Protein AF-A0A2N1S3N4-F1 (afdb_monomer)

Structure (mmCIF, N/CA/C/O backbone):
data_AF-A0A2N1S3N4-F1
#
_entry.id   AF-A0A2N1S3N4-F1
#
loop_
_atom_site.group_PDB
_atom_site.id
_atom_site.type_symbol
_atom_site.label_atom_id
_atom_site.label_alt_id
_atom_site.label_comp_id
_atom_site.label_asym_id
_atom_site.label_entity_id
_atom_site.label_seq_id
_atom_site.pdbx_PDB_ins_code
_atom_site.Cartn_x
_atom_site.Cartn_y
_atom_site.Cartn_z
_atom_site.occupancy
_atom_site.B_iso_or_equiv
_atom_site.auth_seq_id
_atom_site.auth_comp_id
_atom_site.auth_asym_id
_atom_site.auth_atom_id
_atom_site.pdbx_PDB_model_num
ATOM 1 N N . MET A 1 1 ? -20.424 -25.661 24.553 1.00 35.41 1 MET A N 1
ATOM 2 C CA . MET A 1 1 ? -19.444 -26.319 25.439 1.00 35.41 1 MET A CA 1
ATOM 3 C C . MET A 1 1 ? -19.364 -25.475 26.690 1.00 35.41 1 MET A C 1
ATOM 5 O O . MET A 1 1 ? -18.919 -24.340 26.590 1.00 35.41 1 MET A O 1
ATOM 9 N N . ASP A 1 2 ? -19.864 -25.986 27.811 1.00 43.75 2 ASP A 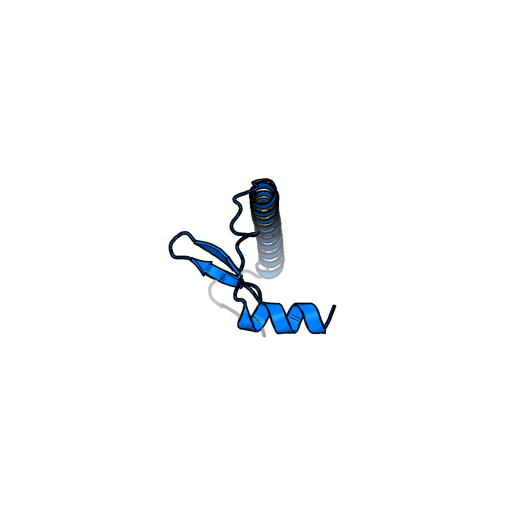N 1
ATOM 10 C CA . ASP A 1 2 ? -19.827 -25.281 29.093 1.00 43.75 2 ASP A CA 1
ATOM 11 C C . ASP A 1 2 ? -18.552 -25.647 29.846 1.00 43.75 2 ASP A C 1
ATOM 13 O O . ASP A 1 2 ? -18.265 -26.821 30.078 1.00 43.75 2 ASP A O 1
ATOM 17 N N . VAL A 1 3 ? -17.774 -24.630 30.207 1.00 53.66 3 VAL A N 1
ATOM 18 C CA . VAL A 1 3 ? -16.582 -24.781 31.040 1.00 53.66 3 VAL A CA 1
ATOM 19 C C . VAL A 1 3 ? -16.970 -24.396 32.462 1.00 53.66 3 VAL A C 1
ATOM 21 O O . VAL A 1 3 ? -17.262 -23.234 32.742 1.00 53.66 3 VAL A O 1
ATOM 24 N N . PHE A 1 4 ? -16.999 -25.385 33.355 1.00 50.88 4 PHE A N 1
ATOM 25 C CA . PHE A 1 4 ? -17.432 -25.221 34.740 1.00 50.88 4 PHE A CA 1
ATOM 26 C C . PHE A 1 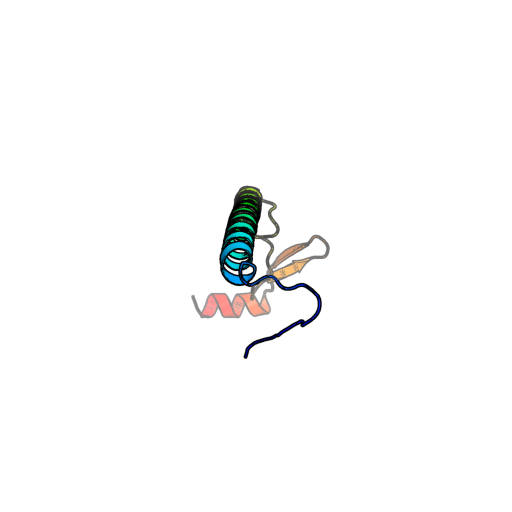4 ? -16.227 -25.332 35.680 1.00 50.88 4 PHE A C 1
ATOM 28 O O . PHE A 1 4 ? -15.661 -26.410 35.849 1.00 50.88 4 PHE A O 1
ATOM 35 N N . PHE A 1 5 ? -15.831 -24.223 36.306 1.00 52.03 5 PHE A N 1
ATOM 36 C CA . PHE A 1 5 ? -14.832 -24.223 37.377 1.00 52.03 5 PHE A CA 1
ATOM 37 C C . PHE A 1 5 ? -15.550 -24.175 38.726 1.00 52.03 5 PHE A C 1
ATOM 39 O O . PHE A 1 5 ? -16.145 -23.173 39.113 1.00 52.03 5 PHE A O 1
ATOM 46 N N . PHE A 1 6 ? -15.518 -25.307 39.425 1.00 44.53 6 PHE A N 1
ATOM 47 C CA . PHE A 1 6 ? -16.345 -25.598 40.598 1.00 44.53 6 PHE A CA 1
ATOM 48 C C . PHE A 1 6 ? -16.010 -24.756 41.847 1.00 44.53 6 PHE A C 1
ATOM 50 O O . PHE A 1 6 ? -16.837 -24.641 42.747 1.00 44.53 6 PHE A O 1
ATOM 57 N N . ASN A 1 7 ? -14.824 -24.141 41.912 1.00 54.00 7 ASN A N 1
ATOM 58 C CA . ASN A 1 7 ? -14.329 -23.520 43.146 1.00 54.00 7 ASN A CA 1
ATOM 59 C C . ASN A 1 7 ? -14.842 -22.099 43.433 1.00 54.00 7 ASN A C 1
ATOM 61 O O . ASN A 1 7 ? -14.771 -21.678 44.582 1.00 54.00 7 ASN A O 1
ATOM 65 N N . GLU A 1 8 ? -15.381 -21.362 42.455 1.00 50.06 8 GLU A N 1
ATOM 66 C CA . GLU A 1 8 ? -15.638 -19.921 42.650 1.00 50.06 8 GLU A CA 1
ATOM 67 C C . GLU A 1 8 ? -17.114 -19.518 42.801 1.00 50.06 8 GLU A C 1
ATOM 69 O O . GLU A 1 8 ? -17.368 -18.367 43.117 1.00 50.06 8 GLU A O 1
ATOM 74 N N . ARG A 1 9 ? -18.102 -20.421 42.657 1.00 45.69 9 ARG A N 1
ATOM 75 C CA . ARG A 1 9 ? -19.555 -20.127 42.828 1.00 45.69 9 ARG A CA 1
ATOM 76 C C . ARG A 1 9 ? -20.019 -18.766 42.254 1.00 45.69 9 ARG A C 1
ATOM 78 O O . ARG A 1 9 ? -20.694 -18.003 42.945 1.00 45.69 9 ARG A O 1
ATOM 85 N N . ILE A 1 10 ? -19.740 -18.446 40.989 1.00 49.28 10 ILE A N 1
ATOM 86 C CA . ILE A 1 10 ? -20.310 -17.231 40.378 1.00 49.28 10 ILE A CA 1
ATOM 87 C C . ILE A 1 10 ? -21.140 -17.586 39.142 1.00 49.28 10 ILE A C 1
ATOM 89 O O . ILE A 1 10 ? -20.623 -17.821 38.054 1.00 49.28 10 ILE A O 1
ATOM 93 N N . HIS A 1 11 ? -22.462 -17.543 39.313 1.00 48.97 11 HIS A N 1
ATOM 94 C CA . HIS A 1 11 ? -23.450 -17.572 38.227 1.00 48.97 11 HIS A CA 1
ATOM 95 C C . HIS A 1 11 ? -23.684 -16.186 37.572 1.00 48.97 11 HIS A C 1
ATOM 97 O O . HIS A 1 11 ? -24.509 -16.068 36.676 1.00 48.97 11 HIS A O 1
ATOM 103 N N . LEU A 1 12 ? -22.937 -15.144 37.970 1.00 47.22 12 LEU A N 1
ATOM 104 C CA . LEU A 1 12 ? -22.930 -13.789 37.371 1.00 47.22 12 LEU A CA 1
ATOM 105 C C . LEU A 1 12 ? -21.825 -13.581 36.316 1.00 47.22 12 LEU A C 1
ATOM 107 O O . LEU A 1 12 ? -21.645 -12.491 35.778 1.00 47.22 12 LEU A O 1
ATOM 111 N N . LEU A 1 13 ? -21.044 -14.622 36.042 1.00 55.88 13 LEU A N 1
ATOM 112 C CA . LEU A 1 13 ? -19.795 -14.501 35.307 1.00 55.88 13 LEU A CA 1
ATOM 113 C C . LEU A 1 13 ? -19.985 -14.448 33.774 1.00 55.88 13 LEU A C 1
ATOM 115 O O . LEU A 1 13 ? -19.094 -13.946 33.107 1.00 55.88 13 LEU A O 1
ATOM 119 N N . SER A 1 14 ? -21.080 -14.921 33.163 1.00 57.88 14 SER A N 1
ATOM 120 C CA . SER A 1 14 ? -21.211 -14.889 31.686 1.00 57.88 14 SER A CA 1
ATOM 121 C C . SER A 1 14 ? -21.491 -13.485 31.146 1.00 57.88 14 SER A C 1
ATOM 123 O O . SER A 1 14 ? -20.676 -12.957 30.399 1.00 57.88 14 SER A O 1
ATOM 125 N N . GLN A 1 15 ? -22.574 -12.840 31.587 1.00 63.34 15 GLN A N 1
ATOM 126 C CA . GLN A 1 15 ? -23.031 -11.568 31.020 1.00 63.34 15 GLN A CA 1
ATOM 127 C C . GLN A 1 15 ? -22.039 -10.416 31.2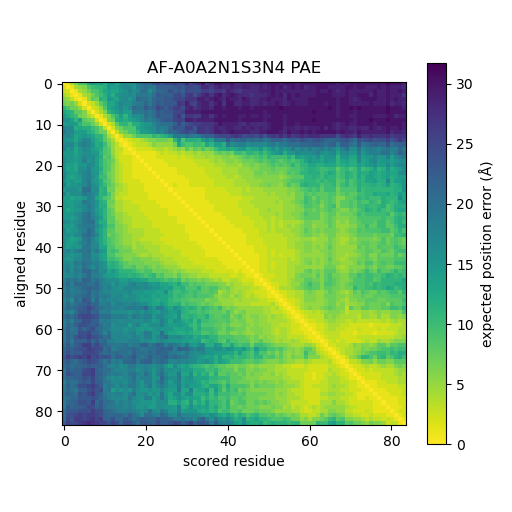54 1.00 63.34 15 GLN A C 1
ATOM 129 O O . GLN A 1 15 ? -21.783 -9.622 30.352 1.00 63.34 15 GLN A O 1
ATOM 134 N N . ALA A 1 16 ? -21.424 -10.344 32.440 1.00 71.06 16 ALA A N 1
ATOM 135 C CA . ALA A 1 16 ? -20.395 -9.344 32.724 1.00 71.06 16 ALA A CA 1
ATOM 136 C C . ALA A 1 16 ? -19.104 -9.594 31.918 1.00 71.06 16 ALA A C 1
ATOM 138 O O . ALA A 1 16 ? -18.491 -8.639 31.446 1.00 71.06 16 ALA A O 1
ATOM 139 N N . ARG A 1 17 ? -18.702 -10.859 31.702 1.00 65.88 17 ARG A N 1
ATOM 140 C CA . ARG A 1 17 ? -17.542 -11.188 30.850 1.00 65.88 17 ARG A CA 1
ATOM 141 C C . ARG A 1 17 ? -17.819 -10.937 29.374 1.00 65.88 17 ARG A C 1
ATOM 143 O O . ARG A 1 17 ? -16.931 -10.452 28.687 1.00 65.88 17 ARG A O 1
ATOM 150 N N . GLU A 1 18 ? -19.021 -11.230 28.892 1.00 77.00 18 GLU A N 1
ATOM 151 C CA . GLU A 1 18 ? -19.441 -10.926 27.521 1.00 77.00 18 GLU A CA 1
ATOM 152 C C . GLU A 1 18 ? -19.452 -9.418 27.271 1.00 77.00 18 GLU A C 1
ATOM 154 O O . GLU A 1 18 ? -18.920 -8.962 26.260 1.00 77.00 18 GLU A O 1
ATOM 159 N N . LEU A 1 19 ? -19.972 -8.631 28.218 1.00 84.06 19 LEU A N 1
ATOM 160 C CA . LEU A 1 19 ? -19.935 -7.172 28.149 1.00 84.06 19 LEU A CA 1
ATOM 161 C C . LEU A 1 19 ? -18.495 -6.641 28.145 1.00 84.06 19 LEU A C 1
ATOM 163 O O . LEU A 1 19 ? -18.158 -5.806 27.309 1.00 84.06 19 LEU A O 1
ATOM 167 N N . LEU A 1 20 ? -17.633 -7.143 29.036 1.00 87.00 20 LEU A N 1
ATOM 168 C CA . LEU A 1 20 ? -16.216 -6.763 29.079 1.00 87.00 20 LEU A CA 1
ATOM 169 C C . LEU A 1 20 ? -15.473 -7.160 27.800 1.00 87.00 20 LEU A C 1
ATOM 171 O O . LEU A 1 20 ? -14.697 -6.365 27.279 1.00 87.00 20 LEU A O 1
ATOM 175 N N . LEU A 1 21 ? -15.724 -8.356 27.266 1.00 86.06 21 LEU A N 1
ATOM 176 C CA . LEU A 1 21 ? -15.140 -8.817 26.008 1.00 86.06 21 LEU A CA 1
ATOM 177 C C . LEU A 1 21 ? -15.605 -7.950 24.837 1.00 86.06 21 LEU A C 1
ATOM 179 O O . LEU A 1 21 ? -14.790 -7.570 24.005 1.00 86.06 21 LEU A O 1
ATOM 183 N N . THR A 1 22 ? -16.889 -7.597 24.799 1.00 88.00 22 THR A N 1
ATOM 184 C CA . THR A 1 22 ? -17.460 -6.709 23.777 1.00 88.00 22 THR A CA 1
ATOM 185 C C . THR A 1 22 ? -16.850 -5.312 23.863 1.00 88.00 22 THR A C 1
ATOM 187 O O . THR A 1 22 ? -16.472 -4.745 22.842 1.00 88.00 22 THR A O 1
ATOM 190 N N . LEU A 1 23 ? -16.685 -4.771 25.075 1.00 92.31 23 LEU A N 1
ATOM 191 C CA . LEU A 1 23 ? -16.014 -3.491 25.293 1.00 92.31 23 LEU A CA 1
ATOM 192 C C . LEU A 1 23 ? -14.553 -3.544 24.831 1.00 92.31 23 LEU A C 1
ATOM 194 O O . LEU A 1 23 ? -14.112 -2.671 24.087 1.00 92.31 23 LEU A O 1
ATOM 198 N N . HIS A 1 24 ? -13.813 -4.582 25.224 1.00 93.75 24 HIS A N 1
ATOM 199 C CA . HIS A 1 24 ? -12.429 -4.774 24.795 1.00 93.75 24 HIS A CA 1
ATOM 200 C C . HIS A 1 24 ? -12.310 -4.941 23.281 1.00 93.75 24 HIS A C 1
ATOM 202 O O . HIS A 1 24 ? -11.413 -4.352 22.684 1.00 93.75 24 HIS A O 1
ATOM 208 N N . ALA A 1 25 ? -13.220 -5.687 22.654 1.00 94.31 25 ALA A N 1
ATOM 209 C CA . ALA A 1 25 ? -13.282 -5.821 21.206 1.00 94.31 25 ALA A CA 1
ATOM 210 C C . ALA A 1 25 ? -13.558 -4.469 20.535 1.00 94.31 25 ALA A C 1
ATOM 212 O O . ALA A 1 25 ? -12.898 -4.143 19.555 1.00 94.31 25 ALA A O 1
ATOM 213 N N . GLY A 1 26 ? -14.458 -3.651 21.091 1.00 96.25 26 GLY A N 1
ATOM 214 C CA . GLY A 1 26 ? -14.726 -2.296 20.605 1.00 96.25 26 GLY A CA 1
ATOM 215 C C . GLY A 1 26 ? -13.505 -1.376 20.692 1.00 96.25 26 GLY A C 1
ATOM 216 O O . GLY A 1 26 ? -13.189 -0.689 19.724 1.00 96.25 26 GLY A O 1
ATOM 217 N N . ILE A 1 27 ? -12.770 -1.407 21.809 1.00 96.62 27 ILE A N 1
ATOM 218 C CA . ILE A 1 27 ? -11.521 -0.641 21.970 1.00 96.62 27 ILE A CA 1
ATOM 219 C C . ILE A 1 27 ? -10.463 -1.127 20.974 1.00 96.62 27 ILE A C 1
ATOM 221 O O . ILE A 1 27 ? -9.875 -0.322 20.256 1.00 96.62 27 ILE A O 1
ATOM 225 N N . ALA A 1 28 ? -10.249 -2.442 20.886 1.00 95.00 28 ALA A N 1
ATOM 226 C CA . ALA A 1 28 ? -9.285 -3.027 19.959 1.00 95.00 28 ALA A CA 1
ATOM 227 C C . ALA A 1 28 ? -9.634 -2.719 18.492 1.00 95.00 28 ALA A C 1
ATOM 229 O O . ALA A 1 28 ? -8.737 -2.461 17.688 1.00 95.00 28 ALA A O 1
ATOM 230 N N . GLN A 1 29 ? -10.924 -2.695 18.148 1.00 96.00 29 GLN A N 1
ATOM 231 C CA . GLN A 1 29 ? -11.410 -2.314 16.826 1.00 96.00 29 GLN A CA 1
ATOM 232 C C . GLN A 1 29 ? -11.120 -0.839 16.531 1.00 96.00 29 GLN A C 1
ATOM 234 O O . GLN A 1 29 ? -10.521 -0.544 15.498 1.00 96.00 29 GLN A O 1
ATOM 239 N N . ALA A 1 30 ? -11.450 0.070 17.453 1.00 97.50 30 ALA A N 1
ATOM 240 C CA . ALA A 1 30 ? -11.163 1.496 17.299 1.00 97.50 30 ALA A CA 1
ATOM 241 C C . ALA A 1 30 ? -9.653 1.767 17.165 1.00 97.50 30 ALA A C 1
ATOM 243 O O . ALA A 1 30 ? -9.219 2.567 16.337 1.00 97.50 30 ALA A O 1
ATOM 244 N N . GLU A 1 31 ? -8.815 1.065 17.933 1.00 96.94 31 GLU A N 1
ATOM 245 C CA . GLU A 1 31 ? -7.361 1.145 17.777 1.00 96.94 31 GLU A CA 1
ATOM 246 C C . GLU A 1 31 ? -6.877 0.613 16.425 1.00 96.94 31 GLU A C 1
ATOM 248 O O . GLU A 1 31 ? -5.962 1.188 15.831 1.00 96.94 31 GLU A O 1
ATOM 253 N N . SER A 1 32 ? -7.453 -0.489 15.944 1.00 97.00 32 SER A N 1
ATOM 254 C CA . SER A 1 32 ? -7.131 -1.070 14.637 1.00 97.00 32 SER A CA 1
ATOM 255 C C . SER A 1 32 ? -7.478 -0.105 13.500 1.00 97.00 32 SER A C 1
ATOM 257 O O . SER A 1 32 ? -6.660 0.128 12.606 1.00 97.00 32 SER A O 1
ATOM 259 N N . GLU A 1 33 ? -8.648 0.529 13.575 1.00 97.75 33 GLU A N 1
ATOM 260 C CA . GLU A 1 33 ? -9.102 1.544 12.622 1.00 97.75 33 GLU A CA 1
ATOM 261 C C . GLU A 1 33 ? -8.177 2.762 12.625 1.00 97.75 33 GLU A C 1
ATOM 263 O O . GLU A 1 33 ? -7.645 3.118 11.571 1.00 97.75 33 GLU A O 1
ATOM 268 N N . ASN A 1 34 ? -7.863 3.311 13.802 1.00 97.50 34 ASN A N 1
ATOM 269 C CA . ASN A 1 34 ? -6.915 4.419 13.945 1.00 97.50 34 ASN A CA 1
ATOM 270 C C . ASN A 1 34 ? -5.527 4.079 13.370 1.00 97.50 34 ASN A C 1
ATOM 272 O O . ASN A 1 34 ? -4.922 4.883 12.657 1.00 97.50 34 ASN A O 1
ATOM 276 N N . LYS A 1 35 ? -5.008 2.870 13.631 1.00 96.88 35 LYS A N 1
ATOM 277 C CA . LYS A 1 35 ? -3.729 2.400 13.062 1.00 96.88 35 LYS A CA 1
ATOM 278 C C . LYS A 1 35 ? -3.800 2.319 11.538 1.00 96.88 35 LYS A C 1
ATOM 280 O O . LYS A 1 35 ? -2.902 2.814 10.856 1.00 96.88 35 LYS A O 1
ATOM 285 N N . SER A 1 36 ? -4.866 1.731 10.997 1.00 96.69 36 SER A N 1
ATOM 286 C CA . SER A 1 36 ? -5.082 1.633 9.551 1.00 96.69 36 SER A CA 1
ATOM 287 C C . SER A 1 36 ? -5.155 3.014 8.902 1.00 96.69 36 SER A C 1
ATOM 289 O O . SER A 1 36 ? -4.574 3.226 7.836 1.00 96.69 36 SER A O 1
ATOM 291 N N . GLU A 1 37 ? -5.885 3.954 9.500 1.00 97.44 37 GLU A N 1
ATOM 292 C CA . GLU A 1 37 ? -5.961 5.322 8.998 1.00 97.44 37 GLU A CA 1
ATOM 293 C C . GLU A 1 37 ? -4.577 5.954 8.953 1.00 97.44 37 GLU A C 1
ATOM 295 O O . GLU A 1 37 ? -4.163 6.404 7.884 1.00 97.44 37 GLU A O 1
ATOM 300 N N . ASN A 1 38 ? -3.823 5.905 10.050 1.00 96.75 38 ASN A N 1
ATOM 301 C CA . ASN A 1 38 ? -2.475 6.465 10.110 1.00 96.75 38 ASN A CA 1
ATOM 302 C C . ASN A 1 38 ? -1.541 5.879 9.039 1.00 96.75 38 ASN A C 1
ATOM 304 O O . ASN A 1 38 ? -0.819 6.632 8.384 1.00 96.75 38 ASN A O 1
ATOM 308 N N . ILE A 1 39 ? -1.597 4.567 8.785 1.00 94.88 39 ILE A N 1
ATOM 309 C CA . ILE A 1 39 ? -0.826 3.928 7.704 1.00 94.88 39 ILE A CA 1
ATOM 310 C C . ILE A 1 39 ? -1.249 4.473 6.333 1.00 94.88 39 ILE A C 1
ATOM 312 O O . ILE A 1 39 ? -0.397 4.845 5.526 1.00 94.88 39 ILE A O 1
ATOM 316 N N . LYS A 1 40 ? -2.559 4.569 6.064 1.00 95.31 40 LYS A N 1
ATOM 317 C CA . LYS A 1 40 ? -3.081 5.123 4.800 1.00 95.31 40 LYS A CA 1
ATOM 318 C C . LYS A 1 40 ? -2.668 6.582 4.614 1.00 95.31 40 LYS A C 1
ATOM 320 O O . LYS A 1 40 ? -2.305 6.977 3.508 1.00 95.31 40 LYS A O 1
ATOM 325 N N . TRP A 1 41 ? -2.71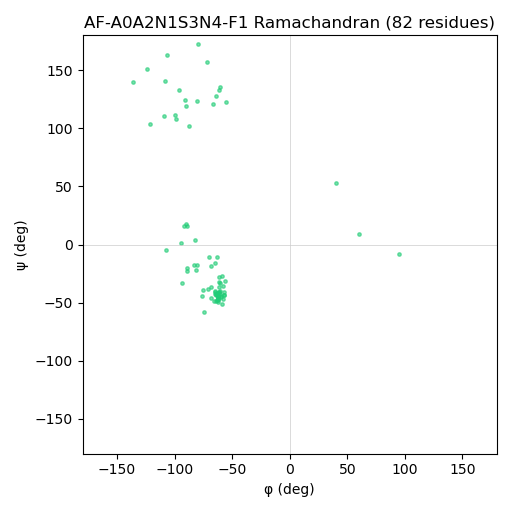1 7.384 5.675 1.00 95.19 41 TRP A N 1
ATOM 326 C CA . TRP A 1 41 ? -2.237 8.768 5.670 1.00 95.19 41 TRP A CA 1
ATOM 327 C C . TRP A 1 41 ? -0.737 8.853 5.380 1.00 95.19 41 TRP A C 1
ATOM 329 O O . TRP A 1 41 ? -0.342 9.646 4.527 1.00 95.19 41 TRP A O 1
ATOM 339 N N . GLY A 1 42 ? 0.079 8.007 6.012 1.00 93.50 42 GLY A N 1
ATOM 340 C CA . GLY A 1 42 ? 1.516 7.917 5.750 1.00 93.50 42 GLY A CA 1
ATOM 341 C C . GLY A 1 42 ? 1.829 7.547 4.300 1.00 93.50 42 GLY A C 1
ATOM 342 O O . GLY A 1 42 ? 2.642 8.213 3.664 1.00 93.50 42 GLY A O 1
ATOM 343 N N . LEU A 1 43 ? 1.124 6.556 3.743 1.00 89.88 43 LEU A N 1
ATOM 344 C CA . LEU A 1 43 ? 1.276 6.166 2.340 1.00 89.88 43 LEU A CA 1
ATOM 345 C C . LEU A 1 43 ? 0.884 7.304 1.392 1.00 89.88 43 LEU A C 1
ATOM 347 O O . LEU A 1 43 ? 1.659 7.635 0.502 1.00 89.88 43 LEU A O 1
ATOM 351 N N . ARG A 1 44 ? -0.274 7.946 1.613 1.00 90.88 44 ARG A N 1
ATOM 352 C CA . ARG A 1 44 ? -0.713 9.102 0.809 1.00 90.88 44 ARG A CA 1
ATOM 353 C C . ARG A 1 44 ? 0.306 10.234 0.843 1.00 90.88 44 ARG A C 1
ATOM 355 O O . ARG A 1 44 ? 0.606 10.814 -0.195 1.00 90.88 44 ARG A O 1
ATOM 362 N N . ARG A 1 45 ? 0.846 10.535 2.024 1.00 91.56 45 ARG A N 1
ATOM 363 C CA . ARG A 1 45 ? 1.875 11.562 2.183 1.00 91.56 45 ARG A CA 1
ATOM 364 C C . ARG A 1 45 ? 3.160 11.179 1.458 1.00 91.56 45 ARG A C 1
ATOM 366 O O . ARG A 1 45 ? 3.726 12.026 0.785 1.00 91.56 45 ARG A O 1
ATOM 373 N N . SER A 1 46 ? 3.584 9.918 1.549 1.00 88.19 46 SER A N 1
ATOM 374 C CA . SER A 1 46 ? 4.748 9.433 0.808 1.00 88.19 46 SER A CA 1
ATOM 375 C C . SER A 1 46 ? 4.541 9.573 -0.697 1.00 88.19 46 SER A C 1
ATOM 377 O O . SER A 1 46 ? 5.436 10.058 -1.362 1.00 88.19 46 SER A O 1
ATOM 379 N N . THR A 1 47 ? 3.362 9.256 -1.238 1.00 87.38 47 THR A N 1
ATOM 380 C CA . THR A 1 47 ? 3.087 9.397 -2.682 1.00 87.38 47 THR A CA 1
ATOM 381 C C . THR A 1 47 ? 2.987 10.843 -3.181 1.00 87.38 47 THR A C 1
ATOM 383 O O . THR A 1 47 ? 2.918 11.054 -4.386 1.00 87.38 47 THR A O 1
ATOM 386 N N . MET A 1 48 ? 2.929 11.838 -2.288 1.00 88.88 48 MET A N 1
ATOM 387 C CA . MET A 1 48 ? 3.009 13.255 -2.677 1.00 88.88 48 MET A CA 1
ATOM 388 C C . MET A 1 48 ? 4.454 13.704 -2.925 1.00 88.88 48 MET A C 1
ATOM 390 O O . MET A 1 48 ? 4.659 14.742 -3.548 1.00 88.88 48 MET A O 1
ATOM 394 N N . ASP A 1 49 ? 5.432 12.946 -2.427 1.00 86.12 49 ASP A N 1
ATOM 395 C CA . ASP A 1 49 ? 6.849 13.170 -2.685 1.00 86.12 49 ASP A CA 1
ATOM 396 C C . ASP A 1 49 ? 7.219 12.593 -4.068 1.00 86.12 49 ASP A C 1
ATOM 398 O O . ASP A 1 49 ? 6.963 11.405 -4.305 1.00 86.12 49 ASP A O 1
ATOM 402 N N . PRO A 1 50 ? 7.786 13.387 -4.996 1.00 78.44 50 PRO A N 1
ATOM 403 C CA . PRO A 1 50 ? 8.258 12.893 -6.290 1.00 78.44 50 PRO A CA 1
ATOM 404 C C . PRO A 1 50 ? 9.280 11.757 -6.177 1.00 78.44 50 PRO A C 1
ATOM 406 O O . PRO A 1 50 ? 9.273 10.859 -7.018 1.00 78.44 50 PRO A O 1
ATOM 409 N N . ASP A 1 51 ? 10.087 11.751 -5.113 1.00 80.38 51 ASP A N 1
ATOM 410 C CA . ASP A 1 51 ? 11.127 10.743 -4.871 1.00 80.38 51 ASP A CA 1
ATOM 411 C C . ASP A 1 51 ? 10.594 9.533 -4.081 1.00 80.38 51 ASP A C 1
ATOM 413 O O . ASP A 1 51 ? 11.346 8.724 -3.532 1.00 80.38 51 ASP A O 1
ATOM 417 N N . SER A 1 52 ? 9.267 9.378 -3.999 1.00 83.12 52 SER A N 1
ATOM 418 C CA . SER A 1 52 ? 8.653 8.251 -3.306 1.00 83.12 52 SER A CA 1
ATOM 419 C C . SER A 1 52 ? 9.064 6.911 -3.925 1.00 83.12 52 SER A C 1
ATOM 421 O O . SER A 1 52 ? 8.903 6.714 -5.136 1.00 83.12 52 SER A O 1
ATOM 423 N N . PRO A 1 53 ? 9.408 5.900 -3.104 1.00 76.75 53 PRO A N 1
ATOM 424 C CA . PRO A 1 53 ? 9.664 4.546 -3.593 1.00 76.75 53 PRO A CA 1
ATOM 425 C C . PRO A 1 53 ? 8.426 3.892 -4.234 1.00 76.75 53 PRO A C 1
ATOM 427 O O . PRO A 1 53 ? 8.513 2.837 -4.862 1.00 76.75 53 PRO A O 1
ATOM 430 N N . ALA A 1 54 ? 7.239 4.494 -4.085 1.00 80.56 54 ALA A N 1
ATOM 431 C CA . ALA A 1 54 ? 6.052 4.090 -4.827 1.00 80.56 54 ALA A CA 1
ATOM 432 C C . ALA A 1 54 ? 6.226 4.256 -6.348 1.00 80.56 54 ALA A C 1
ATOM 434 O O . ALA A 1 54 ? 5.676 3.446 -7.098 1.00 80.56 54 ALA A O 1
ATOM 435 N N . PHE A 1 55 ? 6.995 5.257 -6.790 1.00 79.50 55 PHE A N 1
ATOM 436 C CA . PHE A 1 55 ? 7.240 5.553 -8.203 1.00 79.50 55 PHE A CA 1
ATOM 437 C C . PHE A 1 55 ? 8.456 4.813 -8.775 1.00 79.50 55 PHE A C 1
ATOM 439 O O . PHE A 1 55 ? 8.483 4.558 -9.974 1.00 79.50 55 PHE A O 1
ATOM 446 N N . SER A 1 56 ? 9.407 4.377 -7.941 1.00 79.12 56 SER A N 1
ATOM 447 C CA . SER A 1 56 ? 10.575 3.579 -8.359 1.00 79.12 56 SER A CA 1
ATOM 448 C C . SER A 1 56 ? 10.345 2.058 -8.316 1.00 79.12 56 SER A C 1
ATOM 450 O O . SER A 1 56 ? 11.278 1.248 -8.328 1.00 79.12 56 SER A O 1
ATOM 452 N N . ARG A 1 57 ? 9.081 1.614 -8.277 1.00 81.50 57 ARG A N 1
ATOM 453 C CA . ARG A 1 57 ? 8.747 0.184 -8.320 1.00 81.50 57 ARG A CA 1
ATOM 454 C C . ARG A 1 57 ? 9.174 -0.425 -9.653 1.00 81.50 57 ARG A C 1
ATOM 456 O O . ARG A 1 57 ? 8.762 0.044 -10.708 1.00 81.50 57 ARG A O 1
ATOM 463 N N . ARG A 1 58 ? 9.931 -1.527 -9.596 1.00 81.06 58 ARG A N 1
ATOM 464 C CA . ARG A 1 58 ? 10.371 -2.265 -10.789 1.00 81.06 58 ARG A CA 1
ATOM 465 C C . ARG A 1 58 ? 9.166 -2.674 -11.643 1.00 81.06 58 ARG A C 1
ATOM 467 O O . ARG A 1 58 ? 8.285 -3.390 -11.165 1.00 81.06 58 ARG A O 1
ATOM 474 N N . CYS A 1 59 ? 9.157 -2.247 -12.898 1.00 84.69 59 CYS A N 1
ATOM 475 C CA . CYS A 1 59 ? 8.146 -2.578 -13.897 1.00 84.69 59 CYS A CA 1
ATOM 476 C C . CYS A 1 59 ? 8.810 -3.212 -15.127 1.00 84.69 59 CYS A C 1
ATOM 478 O O . CYS A 1 59 ? 9.972 -2.952 -15.413 1.00 84.69 59 CYS A O 1
ATOM 480 N N . TYR A 1 60 ? 8.087 -4.076 -15.843 1.00 86.19 60 TYR A N 1
ATOM 481 C CA . TYR A 1 60 ? 8.619 -4.730 -17.044 1.00 86.19 60 TYR A CA 1
ATOM 482 C C . TYR A 1 60 ? 8.982 -3.689 -18.109 1.00 86.19 60 TYR A C 1
ATOM 484 O O . TYR A 1 60 ? 8.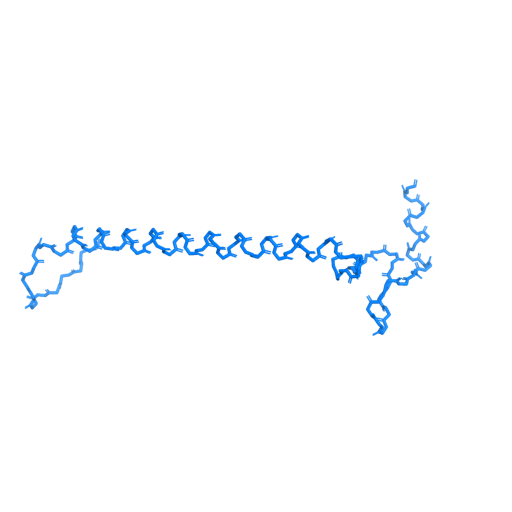186 -2.785 -18.371 1.00 86.19 60 TYR A O 1
ATOM 492 N N . GLY A 1 61 ? 10.167 -3.798 -18.713 1.00 86.88 61 GLY A N 1
ATOM 493 C CA . GLY A 1 61 ? 10.727 -2.723 -19.539 1.00 86.88 61 GLY A CA 1
ATOM 494 C C . GLY A 1 61 ? 11.686 -1.795 -18.792 1.00 86.88 61 GLY A C 1
ATOM 495 O O . GLY A 1 61 ? 12.353 -0.991 -19.444 1.00 86.88 61 GLY A O 1
ATOM 496 N N . TYR A 1 62 ? 11.799 -1.923 -17.466 1.00 88.50 62 TYR A N 1
ATOM 497 C CA . TYR A 1 62 ? 12.709 -1.150 -16.623 1.00 88.50 62 TYR A CA 1
ATOM 498 C C . TYR A 1 62 ? 13.427 -2.036 -15.590 1.00 88.50 62 TYR A C 1
ATOM 500 O O . TYR A 1 62 ? 12.838 -2.910 -14.951 1.00 88.50 62 TYR A O 1
ATOM 508 N N . ASP A 1 63 ? 14.709 -1.764 -15.376 1.00 88.75 63 ASP A N 1
ATOM 509 C CA . A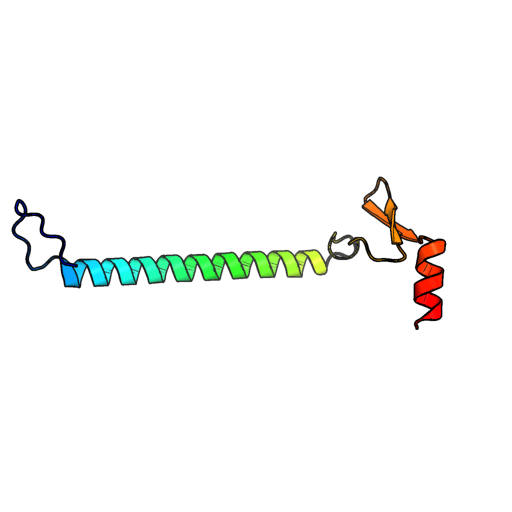SP A 1 63 ? 15.527 -2.357 -14.320 1.00 88.75 63 ASP A CA 1
ATOM 510 C C . ASP A 1 63 ? 15.806 -1.348 -13.202 1.00 88.75 63 ASP A C 1
ATOM 512 O O . ASP A 1 63 ? 15.594 -0.147 -13.369 1.00 88.75 63 ASP A O 1
ATOM 516 N N . ARG A 1 64 ? 16.240 -1.848 -12.037 1.00 84.56 64 ARG A N 1
ATOM 517 C CA . ARG A 1 64 ? 16.669 -1.000 -10.917 1.00 84.56 64 ARG A CA 1
ATOM 518 C C . ARG A 1 64 ? 18.177 -0.831 -10.935 1.00 84.56 64 ARG A C 1
ATOM 520 O O . ARG A 1 64 ? 18.885 -1.830 -11.054 1.00 84.56 64 ARG A O 1
ATOM 527 N N . ASP A 1 65 ? 18.619 0.408 -10.783 1.00 82.50 65 ASP A N 1
ATOM 528 C CA . ASP A 1 65 ? 20.027 0.739 -10.589 1.00 82.50 65 ASP A CA 1
ATOM 529 C C . ASP A 1 65 ? 20.481 0.506 -9.137 1.00 82.50 65 ASP A C 1
ATOM 531 O O . ASP A 1 65 ? 19.663 0.260 -8.245 1.00 82.50 65 ASP A O 1
ATOM 535 N N . GLU A 1 66 ? 21.785 0.634 -8.895 1.00 81.00 66 GLU A N 1
ATOM 536 C CA . GLU A 1 66 ? 22.405 0.635 -7.565 1.00 81.00 66 GLU A CA 1
ATOM 537 C C . GLU A 1 66 ? 21.852 1.754 -6.662 1.00 81.00 66 GLU A C 1
ATOM 539 O O . GLU A 1 66 ? 21.789 1.586 -5.446 1.00 81.00 66 GLU A O 1
ATOM 544 N N . GLU A 1 67 ? 21.371 2.852 -7.254 1.00 78.44 67 GLU A N 1
ATOM 545 C CA . GLU A 1 67 ? 20.729 3.983 -6.564 1.00 78.44 67 GLU A CA 1
ATOM 546 C C . GLU A 1 67 ? 19.191 3.851 -6.457 1.00 78.44 67 GLU A C 1
AT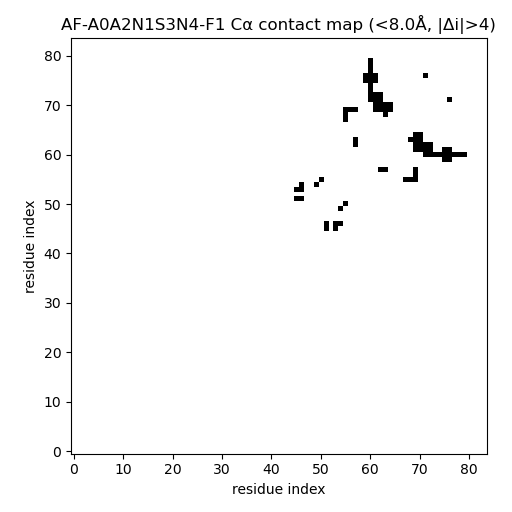OM 548 O O . GLU A 1 67 ? 18.490 4.830 -6.218 1.00 78.44 67 GLU A O 1
ATOM 553 N N . GLU A 1 68 ? 18.633 2.652 -6.667 1.00 72.94 68 GLU A N 1
ATOM 554 C CA . GLU A 1 68 ? 17.184 2.354 -6.668 1.00 72.94 68 GLU A CA 1
ATOM 555 C C . GLU A 1 68 ? 16.339 3.117 -7.713 1.00 72.94 68 GLU A C 1
ATOM 557 O O . GLU A 1 68 ? 15.109 3.006 -7.727 1.00 72.94 68 GLU A O 1
ATOM 562 N N . GLY A 1 69 ? 16.976 3.836 -8.641 1.00 80.81 69 GLY A N 1
ATOM 563 C CA . GLY A 1 69 ? 16.328 4.465 -9.792 1.00 80.81 69 GLY A CA 1
ATOM 564 C C . GLY A 1 69 ? 15.881 3.456 -10.859 1.00 80.81 69 GLY A C 1
ATOM 565 O O . GLY A 1 69 ? 16.414 2.349 -10.951 1.00 80.81 69 GLY A O 1
ATOM 566 N N . LEU A 1 70 ? 14.899 3.836 -11.686 1.00 85.88 70 LEU A N 1
ATOM 567 C CA . LEU A 1 70 ? 14.428 3.025 -12.816 1.00 85.88 70 LEU A CA 1
ATOM 568 C C . LEU A 1 70 ? 15.208 3.362 -14.096 1.00 85.88 70 LEU A C 1
ATOM 570 O O . LEU A 1 70 ? 15.124 4.480 -14.602 1.00 85.88 70 LEU A O 1
ATOM 574 N N . ILE A 1 71 ? 15.907 2.375 -14.657 1.00 88.75 71 ILE A N 1
ATOM 575 C CA . ILE A 1 71 ? 16.640 2.473 -15.928 1.00 88.75 71 ILE A CA 1
ATOM 576 C C . ILE A 1 71 ? 15.913 1.665 -17.002 1.00 88.75 71 ILE A C 1
ATOM 578 O O . ILE A 1 71 ? 15.405 0.580 -16.742 1.00 88.75 71 ILE A O 1
ATOM 582 N N . LEU A 1 72 ? 15.865 2.177 -18.234 1.00 88.31 72 LEU A N 1
ATOM 583 C CA . LEU A 1 72 ? 15.202 1.509 -19.355 1.00 88.31 72 LEU A CA 1
ATOM 584 C C . LEU A 1 72 ? 15.915 0.201 -19.752 1.00 88.31 72 LEU A C 1
ATOM 586 O O . LEU A 1 72 ? 17.057 0.225 -20.215 1.00 88.31 72 LEU A O 1
ATOM 590 N N . ASN A 1 73 ? 15.202 -0.927 -19.699 1.00 91.38 73 ASN A N 1
ATOM 591 C CA . ASN A 1 73 ? 15.648 -2.180 -20.302 1.00 91.38 73 ASN A CA 1
ATOM 592 C C . ASN A 1 73 ? 15.194 -2.226 -21.765 1.00 91.38 73 ASN A C 1
ATOM 594 O O . ASN A 1 73 ? 14.041 -2.519 -22.078 1.00 91.38 73 ASN A O 1
ATOM 598 N N . ILE A 1 74 ? 16.119 -1.949 -22.684 1.00 90.25 74 ILE A N 1
ATOM 599 C CA . ILE A 1 74 ? 15.825 -1.822 -24.121 1.00 90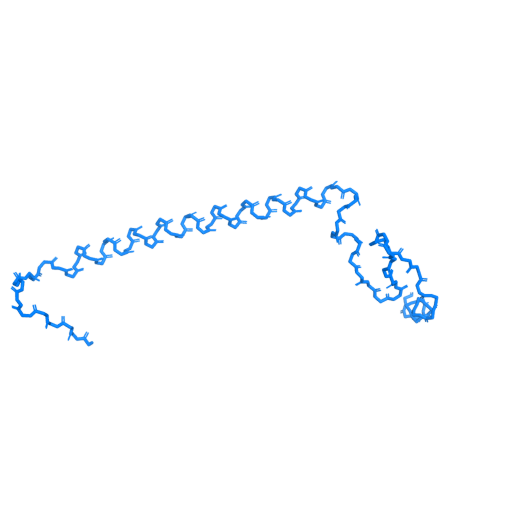.25 74 ILE A CA 1
ATOM 600 C C . ILE A 1 74 ? 15.197 -3.100 -24.705 1.00 90.25 74 ILE A C 1
ATOM 602 O O . ILE A 1 74 ? 14.352 -3.011 -25.599 1.00 90.25 74 ILE A O 1
ATOM 606 N N . ALA A 1 75 ? 15.598 -4.288 -24.244 1.00 90.62 75 ALA A N 1
ATOM 607 C CA . ALA A 1 75 ? 15.085 -5.547 -24.780 1.00 90.62 75 ALA A CA 1
ATOM 608 C C . ALA A 1 75 ? 13.604 -5.745 -24.424 1.00 90.62 75 ALA A C 1
ATOM 610 O O . ALA A 1 75 ? 12.797 -6.064 -25.299 1.00 90.62 75 ALA A O 1
ATOM 611 N N . GLU A 1 76 ? 13.249 -5.493 -23.167 1.00 91.19 76 GLU A N 1
ATOM 612 C CA . GLU A 1 76 ? 11.879 -5.604 -22.665 1.00 91.19 76 GLU A CA 1
ATOM 613 C C . GLU A 1 76 ? 10.996 -4.433 -23.126 1.00 91.19 76 GLU A C 1
ATOM 615 O O . GLU A 1 76 ? 9.858 -4.635 -23.550 1.00 91.19 76 GLU A O 1
ATOM 620 N N . ALA A 1 77 ? 11.529 -3.208 -23.157 1.00 90.50 77 ALA A N 1
ATOM 621 C CA . ALA A 1 77 ? 10.807 -2.019 -23.610 1.00 90.50 77 ALA A CA 1
ATOM 622 C C . ALA A 1 77 ? 10.353 -2.128 -25.076 1.00 90.50 77 ALA A C 1
ATOM 624 O O . ALA A 1 77 ? 9.269 -1.667 -25.435 1.00 90.50 77 ALA A O 1
ATOM 625 N N . ARG A 1 78 ? 11.133 -2.807 -25.931 1.00 91.69 78 ARG A N 1
ATOM 626 C CA . ARG A 1 78 ? 10.731 -3.116 -27.316 1.00 91.69 78 ARG A CA 1
ATOM 627 C C . ARG A 1 78 ? 9.483 -3.989 -27.398 1.00 91.69 78 ARG A C 1
ATOM 629 O O . ARG A 1 78 ? 8.800 -3.944 -28.415 1.00 91.69 78 ARG A O 1
ATOM 636 N N . ILE A 1 79 ? 9.214 -4.815 -26.390 1.00 89.56 79 ILE A N 1
ATOM 637 C CA . ILE A 1 79 ? 8.007 -5.647 -26.338 1.00 89.56 79 ILE A CA 1
ATOM 638 C C . ILE A 1 79 ? 6.811 -4.772 -25.964 1.00 89.56 79 ILE A C 1
ATOM 640 O O . ILE A 1 79 ? 5.787 -4.842 -26.635 1.00 89.56 79 ILE A O 1
ATOM 644 N N . VAL A 1 80 ? 6.967 -3.887 -24.976 1.00 87.19 80 VAL A N 1
ATOM 645 C CA . VAL A 1 80 ? 5.923 -2.928 -24.574 1.00 87.19 80 VAL A CA 1
ATOM 646 C C . VAL A 1 80 ? 5.510 -2.030 -25.748 1.00 87.19 80 VAL A C 1
ATOM 648 O O . VAL A 1 80 ? 4.324 -1.938 -26.045 1.00 87.19 80 VAL A O 1
ATOM 651 N N . LEU A 1 81 ? 6.479 -1.472 -26.486 1.00 89.38 81 LEU A N 1
ATOM 652 C CA . LEU A 1 81 ? 6.245 -0.634 -27.679 1.00 89.38 81 LEU A CA 1
ATOM 653 C C . LEU A 1 81 ? 5.590 -1.364 -28.862 1.00 89.38 81 LEU A C 1
ATOM 655 O O . LEU A 1 81 ? 5.165 -0.727 -29.818 1.00 89.38 81 LEU A O 1
ATOM 659 N N . LYS A 1 82 ? 5.586 -2.700 -28.865 1.00 91.12 82 LYS A N 1
ATOM 660 C CA . LYS A 1 82 ? 4.885 -3.484 -29.891 1.00 91.12 82 LYS A CA 1
ATOM 661 C C . LYS A 1 82 ? 3.433 -3.770 -29.516 1.00 91.12 82 LYS A C 1
ATOM 663 O O . LYS A 1 82 ? 2.664 -4.147 -30.393 1.00 91.12 82 LYS A O 1
ATOM 668 N N . ILE A 1 83 ? 3.096 -3.685 -28.229 1.00 88.56 83 ILE A N 1
ATOM 669 C CA . I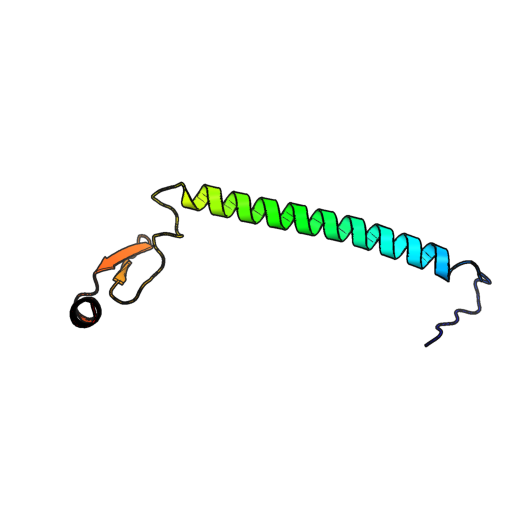LE A 1 83 ? 1.776 -4.039 -27.693 1.00 88.56 83 ILE A CA 1
ATOM 670 C C . ILE A 1 83 ? 0.856 -2.810 -27.621 1.00 88.56 83 ILE A C 1
ATOM 672 O O . ILE A 1 83 ? -0.349 -2.965 -27.817 1.00 88.56 83 ILE A O 1
ATOM 676 N N . PHE A 1 84 ? 1.411 -1.624 -27.358 1.00 82.94 84 PHE A N 1
ATOM 677 C CA . PHE A 1 84 ? 0.699 -0.344 -27.249 1.00 82.94 84 PHE A CA 1
ATOM 678 C C . PHE A 1 84 ? 1.094 0.605 -28.379 1.00 82.94 84 PHE A C 1
ATOM 680 O O . PHE A 1 84 ? 0.201 1.345 -28.847 1.00 82.94 84 PHE A O 1
#

Solvent-accessible surface area (backbone atoms only — not comparable to full-atom values): 5145 Å² total; per-residue (Å²): 136,87,87,82,72,84,87,69,83,64,94,69,53,61,67,58,47,51,49,51,50,51,51,50,50,51,52,53,48,54,52,50,52,53,51,51,48,53,52,51,52,51,52,56,55,43,67,70,41,90,85,24,70,82,74,43,55,80,44,94,30,37,42,72,47,98,83,54,43,72,41,80,32,68,77,47,35,56,53,53,70,71,76,109

Nearest PDB structures (foldseek):
  2m09-assembly1_A  TM=2.900E-01  e=7.881E+00  Homo sapiens

Radius of gyration: 27.14 Å; Cα contacts (8 Å, |Δi|>4): 41; chains: 1; bounding box: 46×40×73 Å

pLDDT: mean 81.25, std 16.06, range [35.41, 97.75]

Foldseek 3Di:
DDDDDPPPPDPPPPPVVVVVVVVVVVVVVVVVVVVVVVVVVVVVVLVVDPPRLVVLPDDFQWDADPVSHTDGDPVRVVVVVVVD

Mean predicted aligned error: 11.58 Å

Sequence (84 aa):
MDVFFFNERIHLLSQARELLLTLHAGIAQAESENKSENIKWGLRRSTMDPDSPAFSRRCYGYDRDEEEGLILNIAEARIVLKIF

Secondary structure (DSSP, 8-state):
-----TTS--TTHHHHHHHHHHHHHHHHHHHHHHHHHHHHHHHHHHTTSTT-TTTS---TTEEE-TTS-EEE-HHHHHHHHHH-